Protein AF-A0AAN9F3D4-F1 (afdb_monomer_lite)

Foldseek 3Di:
DPDPPVVVVVVVVVVVVVVVVVVVVVVVVVVVVVVVVVVVVVVVVVVVVDDDPVVVVVVVVCVCVVDDDPPDPPDPDPPDVVVCVVPVPDPPPPPPPDDDD

Structure (mmCIF, N/CA/C/O backbone):
data_AF-A0AAN9F3D4-F1
#
_entry.id   AF-A0AAN9F3D4-F1
#
loop_
_atom_site.group_PDB
_atom_site.id
_atom_site.type_symbol
_atom_site.label_atom_id
_atom_site.label_alt_id
_atom_site.label_comp_id
_atom_site.label_asym_id
_atom_site.label_entity_id
_atom_site.label_seq_id
_atom_site.pdbx_PDB_ins_code
_atom_site.Cartn_x
_atom_site.Cartn_y
_atom_site.Cartn_z
_atom_site.occupancy
_atom_site.B_iso_or_equiv
_atom_site.auth_seq_id
_atom_site.auth_comp_id
_atom_site.auth_asym_id
_atom_site.auth_atom_id
_atom_site.pdbx_PDB_model_num
ATOM 1 N N . MET A 1 1 ? -22.240 17.804 69.471 1.00 41.53 1 MET A N 1
ATOM 2 C CA . MET A 1 1 ? -22.362 16.765 68.418 1.00 41.53 1 MET A CA 1
ATOM 3 C C . MET A 1 1 ? -22.838 17.387 67.098 1.00 41.53 1 MET A C 1
ATOM 5 O O . MET A 1 1 ? -23.985 17.205 66.716 1.00 41.53 1 MET A O 1
ATOM 9 N N . LYS A 1 2 ? -21.995 18.168 66.407 1.00 49.44 2 LYS A N 1
ATOM 10 C CA . LYS A 1 2 ? -22.296 18.737 65.076 1.00 49.44 2 LYS A CA 1
ATOM 11 C C . LYS A 1 2 ? -21.016 18.755 64.229 1.00 49.44 2 LYS A C 1
ATOM 13 O O . LYS A 1 2 ? -20.418 19.802 64.037 1.00 49.44 2 LYS A O 1
ATOM 18 N N . SER A 1 3 ? -20.555 17.589 63.790 1.00 51.78 3 SER A N 1
ATOM 19 C CA . SER A 1 3 ? -19.422 17.482 62.850 1.00 51.78 3 SER A CA 1
ATOM 20 C C . SER A 1 3 ? -19.630 16.445 61.737 1.00 51.78 3 SER A C 1
ATOM 22 O O . SER A 1 3 ? -18.870 16.436 60.784 1.00 51.78 3 SER A O 1
ATOM 24 N N . GLY A 1 4 ? -20.688 15.624 61.769 1.00 52.75 4 GLY A N 1
ATOM 25 C CA . GLY A 1 4 ? -20.825 14.478 60.851 1.00 52.75 4 GLY A CA 1
ATOM 26 C C . GLY A 1 4 ? -21.498 14.723 59.490 1.00 52.75 4 GLY A C 1
ATOM 27 O O . GLY A 1 4 ? -21.582 13.792 58.695 1.00 52.75 4 GLY A O 1
ATOM 28 N N . VAL A 1 5 ? -22.020 15.922 59.198 1.00 56.84 5 VAL A N 1
ATOM 29 C CA . VAL A 1 5 ? -22.844 16.151 57.984 1.00 56.84 5 VAL A CA 1
ATOM 30 C C . VAL A 1 5 ? -22.027 16.685 56.798 1.00 56.84 5 VAL A C 1
ATOM 32 O O . VAL A 1 5 ? -22.333 16.364 55.651 1.00 56.84 5 VAL A O 1
ATOM 35 N N . HIS A 1 6 ? -20.948 17.435 57.048 1.00 51.72 6 HIS A N 1
ATOM 36 C CA . HIS A 1 6 ? -20.132 18.024 55.977 1.00 51.72 6 HIS A CA 1
ATOM 37 C C . HIS A 1 6 ? -19.216 17.013 55.266 1.00 51.72 6 HIS A C 1
ATOM 39 O O . HIS A 1 6 ? -18.993 17.150 54.063 1.00 51.72 6 HIS A O 1
ATOM 45 N N . ASP A 1 7 ? -18.751 15.968 55.956 1.00 52.78 7 ASP A N 1
ATOM 46 C CA . ASP A 1 7 ? -17.874 14.953 55.352 1.00 52.78 7 ASP A CA 1
ATOM 47 C C . ASP A 1 7 ? -18.616 14.012 54.393 1.00 52.78 7 ASP A C 1
ATOM 49 O O . ASP A 1 7 ? -18.082 13.610 53.358 1.00 52.78 7 ASP A O 1
ATOM 53 N N . ARG A 1 8 ? -19.893 13.723 54.666 1.00 54.09 8 ARG A N 1
ATOM 54 C CA . ARG A 1 8 ? -20.709 12.812 53.848 1.00 54.09 8 ARG A CA 1
ATOM 55 C C . ARG A 1 8 ? -21.100 13.413 52.494 1.00 54.09 8 ARG A C 1
ATOM 57 O O . ARG A 1 8 ? -21.113 12.705 51.493 1.00 54.09 8 ARG A O 1
ATOM 64 N N . ALA A 1 9 ? -21.366 14.719 52.434 1.00 56.31 9 ALA A N 1
ATOM 65 C CA . ALA A 1 9 ? -21.654 15.405 51.171 1.00 56.31 9 ALA A CA 1
ATOM 66 C C . ALA A 1 9 ? -20.412 15.501 50.261 1.00 56.31 9 ALA A C 1
ATOM 68 O O . ALA A 1 9 ? -20.529 15.391 49.041 1.00 56.31 9 ALA A O 1
ATOM 69 N N . LYS A 1 10 ? -19.216 15.642 50.851 1.00 57.06 10 LYS A N 1
ATOM 70 C CA . LYS A 1 10 ? -17.935 15.644 50.125 1.00 57.06 10 LYS A CA 1
ATOM 71 C C . LYS A 1 10 ? -17.558 14.269 49.568 1.00 57.06 10 LYS A C 1
ATOM 73 O O . LYS A 1 10 ? -16.984 14.207 48.485 1.00 57.06 10 LYS A O 1
ATOM 78 N N . SER A 1 11 ? -17.881 13.176 50.267 1.00 57.44 11 SER A N 1
ATOM 79 C CA . SER A 1 11 ? -17.577 11.821 49.778 1.00 57.44 11 SER A CA 1
ATOM 80 C C . SER A 1 11 ? -18.506 11.371 48.641 1.00 57.44 11 SER A C 1
ATOM 82 O O . SER A 1 11 ? -18.092 10.620 47.762 1.00 57.44 11 SER A O 1
ATOM 84 N N . LEU A 1 12 ? -19.759 11.838 48.630 1.00 60.38 12 LEU A N 1
ATOM 85 C CA . LEU A 1 12 ? -20.726 11.536 47.568 1.00 60.38 12 LEU A CA 1
ATOM 86 C C . LEU A 1 12 ? -20.389 12.261 46.255 1.00 60.38 12 LEU A C 1
ATOM 88 O O . LEU A 1 12 ? -20.485 11.662 45.185 1.00 60.38 12 LEU A O 1
ATOM 92 N N . SER A 1 13 ? -19.949 13.524 46.320 1.00 60.38 13 SER A N 1
ATOM 93 C CA . SER A 1 13 ? -19.578 14.284 45.117 1.00 60.38 13 SER A CA 1
ATOM 94 C C . SER A 1 13 ? -18.269 13.799 44.487 1.00 60.38 13 SER A C 1
ATOM 96 O O . SER A 1 13 ? -18.165 13.746 43.261 1.00 60.38 13 SER A O 1
ATOM 98 N N . SER A 1 14 ? -17.288 13.383 45.296 1.00 59.97 14 SER A N 1
ATOM 99 C CA . SER A 1 14 ? -16.034 12.808 44.798 1.00 59.97 14 SER A CA 1
ATOM 100 C C . SER A 1 14 ? -16.236 11.423 44.177 1.00 59.97 14 SER A C 1
ATOM 102 O O . SER A 1 14 ? -15.634 11.128 43.145 1.00 59.97 14 SER A O 1
ATOM 104 N N . SER A 1 15 ? -17.127 10.603 44.743 1.00 60.75 15 SER A N 1
ATOM 105 C CA . SER A 1 15 ? -17.494 9.299 44.182 1.00 60.75 15 SER A CA 1
ATOM 106 C C . SER A 1 15 ? -18.232 9.434 42.844 1.00 60.75 15 SER A C 1
ATOM 108 O O . SER A 1 15 ? -17.863 8.755 41.890 1.00 60.75 15 SER A O 1
ATOM 110 N N . ALA A 1 16 ? -19.182 10.368 42.717 1.00 61.66 16 ALA A N 1
ATOM 111 C CA . ALA A 1 16 ? -19.863 10.643 41.446 1.00 61.66 16 ALA A CA 1
ATOM 112 C C . ALA A 1 16 ? -18.917 11.226 40.371 1.00 61.66 16 ALA A C 1
ATOM 114 O O . ALA A 1 16 ? -18.998 10.879 39.190 1.00 61.66 16 ALA A O 1
ATOM 115 N N . ALA A 1 17 ? -17.970 12.086 40.761 1.00 60.81 17 ALA A N 1
ATOM 116 C CA . ALA A 1 17 ? -16.945 12.604 39.853 1.00 60.81 17 ALA A CA 1
ATOM 117 C C . ALA A 1 17 ? -15.959 11.510 39.388 1.00 60.81 17 ALA A C 1
ATOM 119 O O . ALA A 1 17 ? -15.551 11.487 38.225 1.00 60.81 17 ALA A O 1
ATOM 120 N N . ALA A 1 18 ? -15.596 10.571 40.268 1.00 61.53 18 ALA A N 1
ATOM 121 C CA . ALA A 1 18 ? -14.774 9.415 39.909 1.00 61.53 18 ALA A CA 1
ATOM 122 C C . ALA A 1 18 ? -15.509 8.457 38.952 1.00 61.53 18 ALA A C 1
ATOM 124 O O . ALA A 1 18 ? -14.908 7.981 37.985 1.00 61.53 18 ALA A O 1
ATOM 125 N N . ASP A 1 19 ? -16.808 8.242 39.173 1.00 64.81 19 ASP A N 1
ATOM 126 C CA . ASP A 1 19 ? -17.663 7.372 38.358 1.00 64.81 19 ASP A CA 1
ATOM 127 C C . ASP A 1 19 ? -17.867 7.930 36.937 1.00 64.81 19 ASP A C 1
ATOM 129 O O . ASP A 1 19 ? -17.687 7.238 35.930 1.00 64.81 19 ASP A O 1
ATOM 133 N N . THR A 1 20 ? -18.096 9.243 36.820 1.00 69.31 20 THR A N 1
ATOM 134 C CA . THR A 1 20 ? -18.171 9.909 35.510 1.00 69.31 20 THR A CA 1
ATOM 135 C C . THR A 1 20 ? -16.835 9.871 34.769 1.00 69.31 20 THR A C 1
ATOM 137 O O . THR A 1 20 ? -16.822 9.560 33.579 1.00 69.31 20 THR A O 1
ATOM 140 N N . ARG A 1 21 ? -15.692 10.115 35.426 1.00 73.12 21 ARG A N 1
ATOM 141 C CA . ARG A 1 21 ? -14.368 10.051 34.773 1.00 73.12 21 ARG A CA 1
ATOM 142 C C . ARG A 1 21 ? -14.029 8.644 34.269 1.00 73.12 21 ARG A C 1
ATOM 144 O O . ARG A 1 21 ? -13.472 8.509 33.179 1.00 73.12 21 ARG A O 1
ATOM 151 N N . GLY A 1 22 ? -14.372 7.606 35.035 1.00 84.19 22 GLY A N 1
ATOM 152 C CA . GLY A 1 22 ? -14.229 6.209 34.615 1.00 84.19 22 GLY A CA 1
ATOM 153 C C . GLY A 1 22 ? -15.075 5.896 33.382 1.00 84.19 22 GLY A C 1
ATOM 154 O O . GLY A 1 22 ? -14.558 5.384 32.389 1.00 84.19 22 GLY A O 1
ATOM 155 N N . LYS A 1 23 ? -16.344 6.317 33.394 1.00 88.75 23 LYS A N 1
ATOM 156 C CA . LYS A 1 23 ? -17.264 6.162 32.260 1.00 88.75 23 LYS A CA 1
ATOM 157 C C . LYS A 1 23 ? -16.775 6.859 30.987 1.00 88.75 23 LYS A C 1
ATOM 159 O O . LYS A 1 23 ? -16.862 6.275 29.911 1.00 88.75 23 LYS A O 1
ATOM 164 N N . HIS A 1 24 ? -16.227 8.072 31.089 1.00 91.88 24 HIS A N 1
ATOM 165 C CA . HIS A 1 24 ? -15.664 8.771 29.927 1.00 91.88 24 HIS A CA 1
ATOM 166 C C . HIS A 1 24 ? -14.448 8.040 29.348 1.00 91.88 24 HIS A C 1
ATOM 168 O O . HIS A 1 24 ? -14.346 7.930 28.130 1.00 91.88 24 HIS A O 1
ATOM 174 N N . ARG A 1 25 ? -13.562 7.499 30.199 1.00 92.38 25 ARG A N 1
ATOM 175 C CA . ARG A 1 25 ? -12.415 6.693 29.746 1.00 92.38 25 ARG A CA 1
ATOM 176 C C . ARG A 1 25 ? -12.863 5.444 28.994 1.00 92.38 25 ARG A C 1
ATOM 178 O O . ARG A 1 25 ? -12.375 5.202 27.899 1.00 92.38 25 ARG A O 1
ATOM 185 N N . LEU A 1 26 ? -13.813 4.692 29.551 1.00 94.38 26 LEU A N 1
ATOM 186 C CA . LEU A 1 26 ? -14.344 3.492 28.898 1.00 94.38 26 LEU A CA 1
ATOM 187 C C . LEU A 1 26 ? -15.016 3.823 27.561 1.00 94.38 26 LEU A C 1
ATOM 189 O O . LEU A 1 26 ? -14.799 3.124 26.581 1.00 94.38 26 LEU A O 1
ATOM 193 N N . ASN A 1 27 ? -15.783 4.913 27.497 1.00 94.88 27 ASN A N 1
ATOM 194 C CA . ASN A 1 27 ? -16.432 5.339 26.258 1.00 94.88 27 ASN A CA 1
ATOM 195 C C . ASN A 1 27 ? -15.416 5.813 25.200 1.00 94.88 27 ASN A C 1
ATOM 197 O O . ASN A 1 27 ? -15.602 5.568 24.014 1.00 94.88 27 ASN A O 1
ATOM 201 N N . ALA A 1 28 ? -14.328 6.472 25.607 1.00 96.12 28 ALA A N 1
ATOM 202 C CA . ALA A 1 28 ? -13.262 6.864 24.686 1.00 96.12 28 ALA A CA 1
ATOM 203 C C . ALA A 1 28 ? -12.554 5.642 24.080 1.00 96.12 28 ALA A C 1
ATOM 205 O O . ALA A 1 2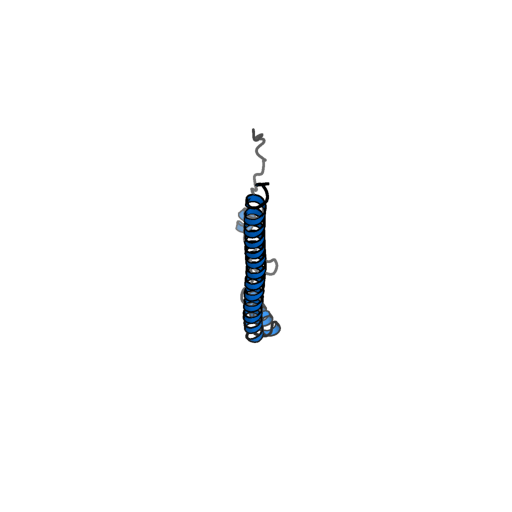8 ? -12.354 5.602 22.869 1.00 96.12 28 ALA A O 1
ATOM 206 N N . GLU A 1 29 ? -12.238 4.633 24.897 1.00 97.00 29 GLU A N 1
ATOM 207 C CA . GLU A 1 29 ? -11.665 3.374 24.405 1.00 97.00 29 GLU A CA 1
ATOM 208 C C . GLU A 1 29 ? -12.638 2.621 23.498 1.00 97.00 29 GLU A C 1
ATOM 210 O O . GLU A 1 29 ? -12.241 2.151 22.436 1.00 97.00 29 GLU A O 1
ATOM 215 N N . LEU A 1 30 ? -13.923 2.564 23.864 1.00 97.75 30 LEU A N 1
ATOM 216 C CA . LEU A 1 30 ? -14.949 1.942 23.030 1.00 97.75 30 LEU A CA 1
ATOM 217 C C . LEU A 1 30 ? -15.029 2.618 21.658 1.00 97.75 30 LEU A C 1
ATOM 219 O O . LEU A 1 30 ? -14.932 1.942 20.643 1.00 97.75 30 LEU A O 1
ATOM 223 N N . LYS A 1 31 ? -15.113 3.952 21.616 1.00 98.12 31 LYS A N 1
ATOM 224 C CA . LYS A 1 31 ? -15.139 4.710 20.356 1.00 98.12 31 LYS A CA 1
ATOM 225 C C . LYS A 1 31 ? -13.882 4.509 19.517 1.00 98.12 31 LYS A C 1
ATOM 227 O O . LYS A 1 31 ? -13.972 4.482 18.293 1.00 98.12 31 LYS A O 1
ATOM 232 N N . ARG A 1 32 ? -12.715 4.390 20.160 1.00 98.38 32 ARG A N 1
ATOM 233 C CA . ARG A 1 32 ? -11.451 4.093 19.477 1.00 98.38 32 ARG A CA 1
ATOM 234 C C . ARG A 1 32 ? -11.520 2.724 18.802 1.00 98.38 32 ARG A C 1
ATOM 236 O O . ARG A 1 32 ? -11.223 2.636 17.618 1.00 98.38 32 ARG A O 1
ATOM 243 N N . LEU A 1 33 ? -11.955 1.698 19.534 1.00 98.69 33 LEU A N 1
ATOM 244 C CA . LEU A 1 33 ? -12.100 0.337 19.013 1.00 98.69 33 LEU A CA 1
ATOM 245 C C . LEU A 1 33 ? -13.170 0.245 17.921 1.00 98.69 33 LEU A C 1
ATOM 247 O O . LEU A 1 33 ? -12.943 -0.401 16.909 1.00 98.69 33 LEU A O 1
ATOM 251 N N . GLU A 1 34 ? -14.306 0.922 18.082 1.00 98.62 34 GLU A N 1
ATOM 252 C CA . GLU A 1 34 ? -15.344 1.002 17.048 1.00 98.62 34 GLU A CA 1
ATOM 253 C C . GLU A 1 34 ? -14.819 1.655 15.765 1.00 98.62 34 GLU A C 1
ATOM 255 O O . GLU A 1 34 ? -15.175 1.236 14.668 1.00 98.62 34 GLU A O 1
ATOM 260 N N . GLN A 1 35 ? -13.979 2.685 15.884 1.00 98.75 35 GLN A N 1
ATOM 261 C CA . GLN A 1 35 ? -13.369 3.323 14.722 1.00 98.75 35 GLN A CA 1
ATOM 262 C C . GLN A 1 35 ? -12.335 2.415 14.047 1.00 98.75 35 GLN A C 1
ATOM 264 O O . GLN A 1 35 ? -12.301 2.347 12.824 1.00 98.75 35 GLN A O 1
ATOM 269 N N . GLU A 1 36 ? -11.514 1.721 14.834 1.00 98.69 36 GLU A N 1
ATOM 270 C CA . GLU A 1 36 ? -10.535 0.751 14.339 1.00 98.69 36 GLU A CA 1
ATOM 271 C C . GLU A 1 36 ? -11.230 -0.414 13.618 1.00 98.69 36 GLU A C 1
ATOM 273 O O . GLU A 1 36 ? -10.835 -0.769 12.513 1.00 98.69 36 GLU A O 1
ATOM 278 N N . ALA A 1 37 ? -12.331 -0.929 14.176 1.00 98.69 37 ALA A N 1
ATOM 279 C CA . ALA A 1 37 ? -13.150 -1.957 13.540 1.00 98.69 37 ALA A CA 1
ATOM 280 C C . ALA A 1 37 ? -13.725 -1.486 12.196 1.00 98.69 37 ALA A C 1
ATOM 282 O O . ALA A 1 37 ? -13.595 -2.198 11.206 1.00 98.69 37 ALA A O 1
ATOM 283 N N . ARG A 1 38 ? -14.280 -0.265 12.138 1.00 98.69 38 ARG A N 1
ATOM 284 C CA . ARG A 1 38 ? -14.779 0.315 10.879 1.00 98.69 38 ARG A CA 1
ATOM 285 C C . ARG A 1 38 ? -13.689 0.419 9.813 1.00 98.69 38 ARG A C 1
ATOM 287 O O . ARG A 1 38 ? -13.928 0.050 8.672 1.00 98.69 38 ARG A O 1
ATOM 294 N N . PHE A 1 39 ? -12.495 0.887 10.178 1.00 98.69 39 PHE A N 1
ATOM 295 C CA . PHE A 1 39 ? -11.388 0.976 9.222 1.00 98.69 39 PHE A CA 1
ATOM 296 C C . PHE A 1 39 ? -10.966 -0.397 8.699 1.00 98.69 39 PHE A C 1
ATOM 298 O O . PHE A 1 39 ? -10.779 -0.550 7.498 1.00 98.69 39 PHE A O 1
ATOM 305 N N . LEU A 1 40 ? -10.880 -1.404 9.569 1.00 98.69 40 LEU A N 1
ATOM 306 C CA . LEU A 1 40 ? -10.538 -2.764 9.150 1.00 98.69 40 LEU A CA 1
ATOM 307 C C . LEU A 1 40 ? -11.600 -3.372 8.223 1.00 98.69 40 LEU A C 1
ATOM 309 O O . LEU A 1 40 ? -11.251 -4.064 7.269 1.00 98.69 40 LEU A O 1
ATOM 313 N N . GLU A 1 41 ? -12.885 -3.114 8.478 1.00 98.56 41 GLU A N 1
ATOM 314 C CA . GLU A 1 41 ? -13.979 -3.537 7.596 1.00 98.56 41 GLU A CA 1
ATOM 315 C C . GLU A 1 41 ? -13.865 -2.883 6.208 1.00 98.56 41 GLU A C 1
ATOM 317 O O . GLU A 1 41 ? -13.970 -3.574 5.195 1.00 98.56 41 GLU A O 1
ATOM 322 N N . GLU A 1 42 ? -13.582 -1.578 6.152 1.00 98.44 42 GLU A N 1
ATOM 323 C CA . GLU A 1 42 ? -13.361 -0.841 4.900 1.00 98.44 42 GLU A CA 1
ATOM 324 C C . GLU A 1 42 ? -12.123 -1.346 4.134 1.00 98.44 42 GLU A C 1
ATOM 326 O O . GLU A 1 42 ? -12.176 -1.524 2.915 1.00 98.44 42 GLU A O 1
ATOM 331 N N . GLU A 1 43 ? -11.005 -1.597 4.822 1.00 98.00 43 GLU A N 1
ATOM 332 C CA . GLU A 1 43 ? -9.780 -2.138 4.217 1.00 98.00 43 GLU A CA 1
ATOM 333 C C . GLU A 1 43 ? -9.996 -3.550 3.666 1.00 98.00 43 GLU A C 1
ATOM 335 O O . GLU A 1 43 ? -9.533 -3.869 2.568 1.00 98.00 43 GLU A O 1
ATOM 340 N N . LEU A 1 44 ? -10.739 -4.392 4.387 1.00 98.25 44 LEU A N 1
ATOM 341 C CA . LEU A 1 44 ? -11.074 -5.735 3.926 1.00 98.25 44 LEU A CA 1
ATOM 342 C C . LEU A 1 44 ? -11.915 -5.683 2.645 1.00 98.25 44 LEU A C 1
ATOM 344 O O . LEU A 1 44 ? -11.612 -6.383 1.678 1.00 98.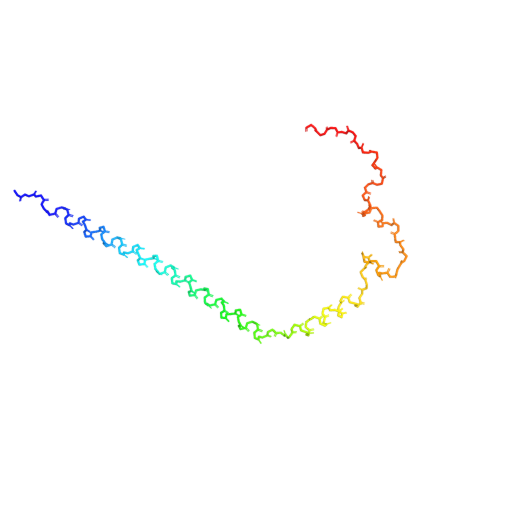25 44 LEU A O 1
ATOM 348 N N . GLU A 1 45 ? -12.912 -4.799 2.603 1.00 97.94 45 GLU A N 1
ATOM 349 C CA . GLU A 1 45 ? -13.755 -4.582 1.426 1.00 97.94 45 GLU A CA 1
ATOM 350 C C . GLU A 1 45 ? -12.939 -4.100 0.208 1.00 97.94 45 GLU A C 1
ATOM 352 O O . GLU A 1 45 ? -13.226 -4.461 -0.937 1.00 97.94 45 GLU A O 1
ATOM 357 N N . GLN A 1 46 ? -11.893 -3.297 0.431 1.00 97.44 46 GLN A N 1
ATOM 358 C CA . GLN A 1 46 ? -10.960 -2.886 -0.623 1.00 97.44 46 GLN A CA 1
ATOM 359 C C . GLN A 1 46 ? -10.104 -4.057 -1.114 1.00 97.44 46 GLN A C 1
ATOM 361 O O . GLN A 1 46 ? -9.945 -4.226 -2.326 1.00 97.44 46 GLN A O 1
ATOM 366 N N . ILE A 1 47 ? -9.581 -4.887 -0.207 1.00 96.50 47 ILE A N 1
ATOM 367 C CA . ILE A 1 47 ? -8.777 -6.067 -0.559 1.00 96.50 47 ILE A CA 1
ATOM 368 C C . ILE A 1 47 ? -9.601 -7.047 -1.400 1.00 96.50 47 ILE A C 1
ATOM 370 O O . ILE A 1 47 ? -9.101 -7.546 -2.406 1.00 96.50 47 ILE A O 1
ATOM 374 N N . GLU A 1 48 ? -10.868 -7.278 -1.050 1.00 95.94 48 GLU A N 1
ATOM 375 C CA . GLU A 1 48 ? -11.767 -8.157 -1.811 1.00 95.94 48 GLU A CA 1
ATOM 376 C C . GLU A 1 48 ? -12.032 -7.661 -3.239 1.00 95.94 48 GLU A C 1
ATOM 378 O O . GLU A 1 48 ? -12.215 -8.463 -4.157 1.00 95.94 48 GLU A O 1
ATOM 383 N N . ARG A 1 49 ? -12.033 -6.339 -3.442 1.00 95.06 49 ARG A N 1
ATOM 384 C CA . ARG A 1 49 ? -12.192 -5.711 -4.763 1.00 95.06 49 ARG A CA 1
ATOM 385 C C . ARG A 1 49 ? -10.891 -5.583 -5.543 1.00 95.06 49 ARG A C 1
ATOM 387 O O . ARG A 1 49 ? -10.936 -5.308 -6.741 1.00 95.06 49 ARG A O 1
ATOM 394 N N . THR A 1 50 ? -9.748 -5.732 -4.882 1.00 94.81 50 THR A N 1
ATOM 395 C CA . THR A 1 50 ? -8.443 -5.555 -5.514 1.00 94.81 50 THR A CA 1
ATOM 396 C C . THR A 1 50 ? -8.140 -6.732 -6.437 1.00 94.81 50 THR A C 1
ATOM 398 O O . THR A 1 50 ? -8.465 -7.888 -6.159 1.00 94.81 50 THR A O 1
ATOM 401 N N . GLU A 1 51 ? -7.506 -6.445 -7.571 1.00 93.25 51 GLU A N 1
ATOM 402 C CA . GLU A 1 51 ? -7.106 -7.482 -8.514 1.00 93.25 51 GLU A CA 1
ATOM 403 C C . GLU A 1 51 ? -6.014 -8.398 -7.944 1.00 93.25 51 GLU A C 1
ATOM 405 O O . GLU A 1 51 ? -5.300 -8.083 -6.990 1.00 93.25 51 GLU A O 1
ATOM 410 N N . LYS A 1 52 ? -5.847 -9.569 -8.564 1.00 95.12 52 LYS A N 1
ATOM 411 C CA . LYS A 1 52 ? -4.775 -10.493 -8.185 1.00 95.12 52 LYS A CA 1
ATOM 412 C C . LYS A 1 52 ? -3.422 -9.806 -8.344 1.00 95.12 52 LYS A C 1
ATOM 414 O O . LYS A 1 52 ? -3.108 -9.308 -9.421 1.00 95.12 52 LYS A O 1
ATOM 419 N N . VAL A 1 53 ? -2.560 -9.952 -7.340 1.00 96.00 53 VAL A N 1
ATOM 420 C CA . VAL A 1 53 ? -1.169 -9.461 -7.376 1.00 96.00 53 VAL A CA 1
ATOM 421 C C . VAL A 1 53 ? -0.435 -9.925 -8.639 1.00 96.00 53 VAL A C 1
ATOM 423 O O . VAL A 1 53 ? 0.316 -9.169 -9.243 1.00 96.00 53 VAL A O 1
ATOM 426 N N . SER A 1 54 ? -0.695 -11.150 -9.106 1.00 96.25 54 SER A N 1
ATOM 427 C CA . SER A 1 54 ? -0.090 -11.674 -10.334 1.00 96.25 54 SER A CA 1
ATOM 428 C C . SER A 1 54 ? -0.497 -10.924 -11.607 1.00 96.25 54 SER A C 1
ATOM 430 O O . SER A 1 54 ? 0.290 -10.904 -12.552 1.00 96.25 54 SER A O 1
ATOM 432 N N . ALA A 1 55 ? -1.688 -10.322 -11.657 1.00 95.56 55 ALA A N 1
ATOM 433 C CA . ALA A 1 55 ? -2.119 -9.474 -12.765 1.00 95.56 55 ALA A CA 1
ATOM 434 C C . ALA A 1 55 ? -1.413 -8.113 -12.698 1.00 95.56 55 ALA A C 1
ATOM 436 O O . ALA A 1 55 ? -0.718 -7.749 -13.647 1.00 95.56 55 ALA A O 1
ATOM 437 N N . SER A 1 56 ? -1.465 -7.440 -11.543 1.00 95.00 56 SER A N 1
ATOM 438 C CA . SER A 1 56 ? -0.811 -6.141 -11.339 1.00 95.00 56 SER A CA 1
ATOM 439 C C . SER A 1 56 ? 0.707 -6.208 -11.543 1.00 95.00 56 SER A C 1
ATOM 441 O O . SER A 1 56 ? 1.289 -5.336 -12.183 1.00 95.00 56 SER A O 1
ATOM 443 N N . CYS A 1 57 ? 1.377 -7.271 -11.080 1.00 96.69 57 CYS A N 1
ATOM 444 C CA . CYS A 1 57 ? 2.812 -7.450 -11.312 1.00 96.69 57 CYS A CA 1
ATOM 445 C C . CYS A 1 57 ? 3.149 -7.646 -12.796 1.00 96.69 57 CYS A C 1
ATOM 447 O O . CYS A 1 57 ? 4.161 -7.122 -13.254 1.00 96.69 57 CYS A O 1
ATOM 449 N N . LYS A 1 58 ? 2.324 -8.377 -13.560 1.00 96.56 58 LYS A N 1
ATOM 4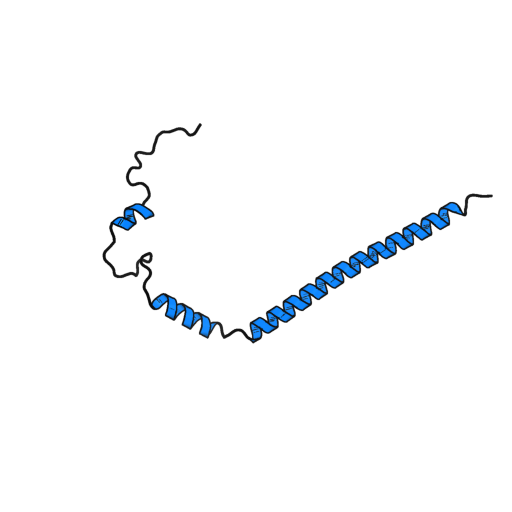50 C CA . LYS A 1 58 ? 2.534 -8.547 -15.009 1.00 96.56 58 LYS A CA 1
ATOM 451 C C . LYS A 1 58 ? 2.360 -7.232 -15.758 1.00 96.56 58 LYS A C 1
ATOM 453 O O . LYS A 1 58 ? 3.162 -6.927 -16.635 1.00 96.56 58 LYS A O 1
ATOM 458 N N . GLU A 1 59 ? 1.340 -6.458 -15.403 1.00 96.31 59 GLU A N 1
ATOM 459 C CA . GLU A 1 59 ? 1.123 -5.129 -15.973 1.00 96.31 59 GLU A CA 1
ATOM 460 C C . GLU A 1 59 ? 2.299 -4.196 -15.659 1.00 96.31 59 GLU A C 1
ATOM 462 O O . GLU A 1 59 ? 2.824 -3.526 -16.550 1.00 96.31 59 GLU A O 1
ATOM 467 N N . MET A 1 60 ? 2.757 -4.183 -14.407 1.00 95.31 60 MET A N 1
ATOM 468 C CA . MET A 1 60 ? 3.906 -3.386 -13.990 1.00 95.31 60 MET A CA 1
ATOM 469 C C . MET A 1 60 ? 5.172 -3.774 -14.762 1.00 95.31 60 MET A C 1
ATOM 471 O O . MET A 1 60 ? 5.835 -2.895 -15.308 1.00 95.31 60 MET A O 1
ATOM 475 N N . LEU A 1 61 ? 5.479 -5.072 -14.866 1.00 94.94 61 LEU A N 1
ATOM 476 C CA . LEU A 1 61 ? 6.615 -5.565 -15.653 1.00 94.94 61 LEU A CA 1
ATOM 477 C C . LEU A 1 61 ? 6.512 -5.130 -17.116 1.00 94.94 61 LEU A C 1
ATOM 479 O O . LEU A 1 61 ? 7.455 -4.550 -17.644 1.00 94.94 61 LEU A O 1
ATOM 483 N N . SER A 1 62 ? 5.343 -5.306 -17.737 1.00 95.00 62 SER A N 1
ATOM 484 C CA . SER A 1 62 ? 5.120 -4.878 -19.120 1.00 95.00 62 SER A CA 1
ATOM 485 C C . SER A 1 62 ? 5.351 -3.375 -19.313 1.00 95.00 62 SER A C 1
ATOM 487 O O . SER A 1 62 ? 5.912 -2.967 -20.330 1.00 95.00 62 SER A O 1
ATOM 489 N N . ASN A 1 63 ? 4.958 -2.541 -18.347 1.00 92.88 63 ASN A N 1
ATOM 490 C CA . ASN A 1 63 ? 5.200 -1.100 -18.402 1.00 92.88 63 ASN A CA 1
ATOM 491 C C . ASN A 1 63 ? 6.684 -0.743 -18.252 1.00 92.88 63 ASN A C 1
ATOM 493 O O . ASN A 1 63 ? 7.164 0.123 -18.986 1.00 92.88 63 ASN A O 1
ATOM 497 N N . VAL A 1 64 ? 7.395 -1.401 -17.331 1.00 91.69 64 VAL A N 1
ATOM 498 C CA . VAL A 1 64 ? 8.836 -1.200 -17.101 1.00 91.69 64 VAL A CA 1
ATOM 499 C C . VAL A 1 64 ? 9.651 -1.637 -18.320 1.00 91.69 64 VAL A C 1
ATOM 501 O O . VAL A 1 64 ? 10.571 -0.938 -18.731 1.00 91.69 64 VAL A O 1
ATOM 504 N N . GLU A 1 65 ? 9.288 -2.751 -18.951 1.00 89.56 65 GLU A N 1
ATOM 505 C CA . GLU A 1 65 ? 9.997 -3.289 -20.117 1.00 89.56 65 GLU A CA 1
ATOM 506 C C . GLU A 1 65 ? 9.725 -2.503 -21.409 1.00 89.56 65 GLU A C 1
ATOM 508 O O . GLU A 1 65 ? 10.543 -2.519 -22.329 1.00 89.56 65 GLU A O 1
ATOM 513 N N . ARG A 1 66 ? 8.598 -1.782 -21.499 1.00 89.19 66 ARG A N 1
ATOM 514 C CA . A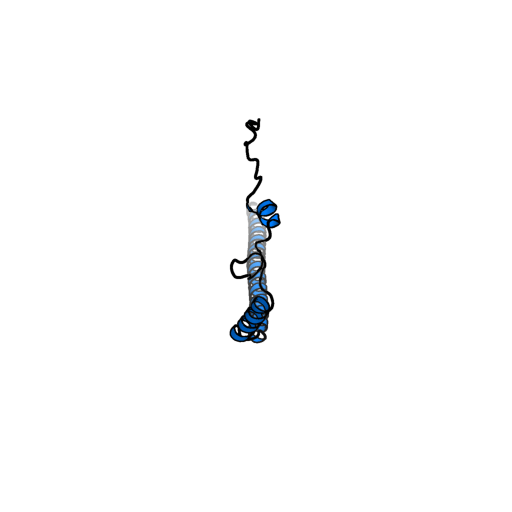RG A 1 66 ? 8.181 -1.074 -22.723 1.00 89.19 66 ARG A CA 1
ATOM 515 C C . ARG A 1 66 ? 9.182 -0.015 -23.186 1.00 89.19 66 ARG A C 1
ATOM 517 O O . ARG A 1 66 ? 9.275 0.251 -24.385 1.00 89.19 66 ARG A O 1
ATOM 524 N N . ARG A 1 67 ? 9.884 0.641 -22.260 1.00 83.56 67 ARG A N 1
ATOM 525 C CA . ARG A 1 67 ? 10.881 1.666 -22.586 1.00 83.56 67 ARG A CA 1
ATOM 526 C C . ARG A 1 67 ? 12.081 1.528 -21.653 1.00 83.56 67 ARG A C 1
ATOM 528 O O . ARG A 1 67 ? 11.901 1.649 -20.446 1.00 83.56 67 ARG A O 1
ATOM 535 N N . PRO A 1 68 ? 13.293 1.344 -22.195 1.00 81.62 68 PRO A N 1
ATOM 536 C CA . PRO A 1 68 ? 14.462 1.119 -21.368 1.00 81.62 68 PRO A CA 1
ATOM 537 C C . PRO A 1 68 ? 14.879 2.423 -20.665 1.00 81.62 68 PRO A C 1
ATOM 539 O O . PRO A 1 68 ? 14.791 3.514 -21.239 1.00 81.62 68 PRO A O 1
ATOM 542 N N . ASP A 1 69 ? 15.290 2.303 -19.404 1.00 80.50 69 ASP A N 1
ATOM 543 C CA . ASP A 1 69 ? 15.690 3.425 -18.554 1.00 80.50 69 ASP A CA 1
ATOM 544 C C . ASP A 1 69 ? 17.142 3.852 -18.854 1.00 80.50 69 ASP A C 1
ATOM 546 O O . ASP A 1 69 ? 18.048 3.039 -18.652 1.00 80.50 69 ASP A O 1
ATOM 550 N N . PRO A 1 70 ? 17.392 5.105 -19.294 1.00 76.44 70 PRO A N 1
ATOM 551 C CA . PRO A 1 70 ? 18.735 5.628 -19.580 1.00 76.44 70 PRO A CA 1
ATOM 552 C C . PRO A 1 70 ? 19.728 5.558 -18.417 1.00 76.44 70 PRO A C 1
ATOM 554 O O . PRO A 1 70 ? 20.927 5.692 -18.641 1.00 76.44 70 PRO A O 1
ATOM 557 N N . LEU A 1 71 ? 19.239 5.391 -17.187 1.00 76.94 71 LEU A N 1
ATOM 558 C CA . LEU A 1 71 ? 20.057 5.260 -15.984 1.00 76.94 71 LEU A CA 1
ATOM 559 C C . LEU A 1 71 ? 20.508 3.829 -15.701 1.00 76.94 71 LEU A C 1
ATOM 561 O O . LEU A 1 71 ? 21.349 3.617 -14.826 1.00 76.94 71 LEU A O 1
ATOM 565 N N . LEU A 1 72 ? 19.938 2.838 -16.390 1.00 77.12 72 LEU A N 1
ATOM 566 C CA . LEU A 1 72 ? 20.226 1.436 -16.127 1.00 77.12 72 LEU A CA 1
ATOM 567 C C . LEU A 1 72 ? 21.249 0.880 -17.127 1.00 77.12 72 LEU A C 1
ATOM 569 O O . LEU A 1 72 ? 21.118 1.133 -18.326 1.00 77.12 72 LEU A O 1
ATOM 573 N N . PRO A 1 73 ? 22.211 0.044 -16.679 1.00 66.94 73 PRO A N 1
ATOM 574 C CA . PRO A 1 73 ? 23.273 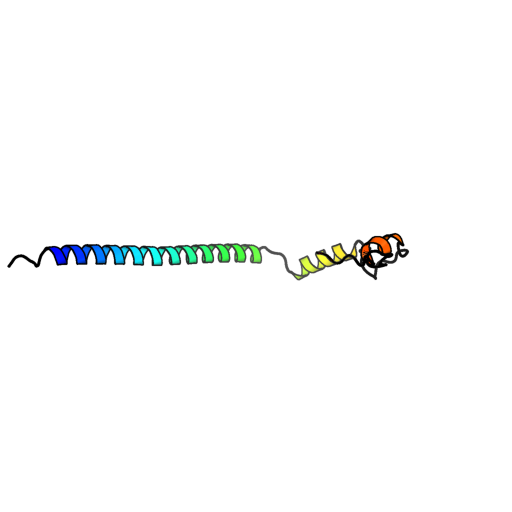-0.519 -17.527 1.00 66.94 73 PRO A CA 1
ATOM 575 C C . PRO A 1 73 ? 22.784 -1.303 -18.754 1.00 66.94 73 PRO A C 1
ATOM 577 O O . PRO A 1 73 ? 23.544 -1.537 -19.688 1.00 66.94 73 PRO A O 1
ATOM 580 N N . SER A 1 74 ? 21.527 -1.747 -18.741 1.00 64.94 74 SER A N 1
ATOM 581 C CA . SER A 1 74 ? 20.882 -2.497 -19.819 1.00 64.94 74 SER A CA 1
ATOM 582 C C . SER A 1 74 ? 20.376 -1.622 -20.973 1.00 64.94 74 SER A C 1
ATOM 584 O O . SER A 1 74 ? 19.914 -2.170 -21.977 1.00 64.94 74 SER A O 1
ATOM 586 N N . THR A 1 75 ? 20.460 -0.287 -20.884 1.00 63.72 75 THR A N 1
ATOM 587 C CA . THR A 1 75 ? 20.162 0.573 -22.036 1.00 63.72 75 THR A CA 1
ATOM 588 C C . THR A 1 75 ? 21.246 0.460 -23.098 1.00 63.72 75 THR A C 1
ATOM 590 O O . THR A 1 75 ? 22.363 0.945 -22.948 1.00 63.72 75 THR A O 1
ATOM 593 N N . ILE A 1 76 ? 20.896 -0.154 -24.229 1.00 59.34 76 ILE A N 1
ATOM 594 C CA . ILE A 1 76 ? 21.724 -0.114 -25.434 1.00 59.34 76 ILE A CA 1
ATOM 595 C C . ILE A 1 76 ? 21.593 1.290 -26.032 1.00 59.34 76 ILE A C 1
ATOM 597 O O . ILE A 1 76 ? 20.623 1.607 -26.720 1.00 59.34 76 ILE A O 1
ATOM 601 N N . GLY A 1 77 ? 22.570 2.141 -25.744 1.00 62.81 77 GLY A N 1
ATOM 602 C CA . GLY A 1 77 ? 22.696 3.482 -26.299 1.00 62.81 77 GLY A CA 1
ATOM 603 C C . GLY A 1 77 ? 24.146 3.958 -26.216 1.00 62.81 77 GLY A C 1
ATOM 604 O O . GLY A 1 77 ? 24.920 3.420 -25.423 1.00 62.81 77 GLY A O 1
ATOM 605 N N . PRO A 1 78 ? 24.559 4.931 -27.046 1.00 61.53 78 PRO A N 1
ATOM 606 C CA . PRO A 1 78 ? 25.881 5.523 -26.906 1.00 61.53 78 PRO A CA 1
ATOM 607 C C . PRO A 1 78 ? 26.004 6.128 -25.505 1.00 61.53 78 PRO A C 1
ATOM 609 O O . PRO A 1 78 ? 25.112 6.865 -25.077 1.00 61.53 78 PRO A O 1
ATOM 612 N N . LEU A 1 79 ? 27.101 5.812 -24.809 1.00 65.94 79 LEU A N 1
ATOM 613 C CA . LEU A 1 79 ? 27.446 6.423 -23.527 1.00 65.94 79 LEU A CA 1
ATOM 614 C C . LEU A 1 79 ? 27.386 7.941 -23.719 1.00 65.94 79 LEU A C 1
ATOM 616 O O . LEU A 1 79 ? 28.147 8.491 -24.515 1.00 65.94 79 LEU A O 1
ATOM 620 N N . ASN A 1 80 ? 26.418 8.605 -23.092 1.00 67.00 80 ASN A N 1
ATOM 621 C CA . ASN A 1 80 ? 26.251 10.034 -23.285 1.00 67.00 80 ASN A CA 1
ATOM 622 C C . ASN A 1 80 ? 27.275 10.753 -22.378 1.00 67.00 80 ASN A C 1
ATOM 624 O O . ASN A 1 80 ? 27.139 10.699 -21.156 1.00 67.00 80 ASN A O 1
ATOM 628 N N . PRO A 1 81 ? 28.278 11.455 -22.942 1.00 66.56 81 PRO A N 1
ATOM 629 C CA . PRO A 1 81 ? 29.373 12.039 -22.156 1.00 66.56 81 PRO A CA 1
ATOM 630 C C . PRO A 1 81 ? 28.928 13.171 -21.219 1.00 66.56 81 PRO A C 1
ATOM 632 O O . PRO A 1 81 ? 29.693 13.650 -20.387 1.00 66.56 81 PRO A O 1
ATOM 635 N N . PHE A 1 82 ? 27.692 13.664 -21.363 1.00 66.88 82 PHE A N 1
ATOM 636 C CA . PHE A 1 82 ? 27.136 14.663 -20.457 1.00 66.88 82 PHE A CA 1
ATOM 637 C C . PHE A 1 82 ? 26.659 14.059 -19.129 1.00 66.88 82 PHE A C 1
ATOM 639 O O . PHE A 1 82 ? 26.459 14.826 -18.191 1.00 66.88 82 PHE A O 1
ATOM 646 N N . TRP A 1 83 ? 26.488 12.734 -19.019 1.00 68.50 83 TRP A N 1
ATOM 647 C CA . TRP A 1 83 ? 26.107 12.075 -17.759 1.00 68.50 83 TRP A CA 1
ATOM 648 C C . TRP A 1 83 ? 27.237 12.116 -16.729 1.00 68.50 83 TRP A C 1
ATOM 650 O O . TRP A 1 83 ? 26.964 12.368 -15.554 1.00 68.50 83 TRP A O 1
ATOM 660 N N . ASP A 1 84 ? 28.490 12.013 -17.174 1.00 66.94 84 ASP A N 1
ATOM 661 C CA . ASP A 1 84 ? 29.683 12.103 -16.322 1.00 66.94 84 ASP A CA 1
ATOM 662 C C . ASP A 1 84 ? 29.706 13.421 -15.524 1.00 66.94 84 ASP A C 1
ATOM 664 O O . ASP A 1 84 ? 30.091 13.470 -14.360 1.00 66.94 84 ASP A O 1
ATOM 668 N N . ARG A 1 85 ? 29.167 14.506 -16.102 1.00 68.69 85 ARG A N 1
ATOM 669 C CA . ARG A 1 85 ? 29.031 15.815 -15.439 1.00 68.69 85 ARG A CA 1
ATOM 670 C C . ARG A 1 85 ? 28.050 15.818 -14.258 1.00 68.69 85 ARG A C 1
ATOM 672 O O . ARG A 1 85 ? 28.214 16.634 -13.355 1.00 68.69 85 ARG A O 1
ATOM 679 N N . TRP A 1 86 ? 27.015 14.978 -14.284 1.00 67.69 86 TRP A N 1
ATOM 680 C CA . TRP A 1 86 ? 25.954 14.957 -13.266 1.00 67.69 86 TRP A CA 1
ATOM 681 C C . TRP A 1 86 ? 26.154 13.860 -12.214 1.00 67.69 86 TRP A C 1
ATOM 683 O O . TRP A 1 86 ? 25.753 14.063 -11.070 1.00 67.69 86 TRP A O 1
ATOM 693 N N . PHE A 1 87 ? 26.775 12.730 -12.577 1.00 69.00 87 PHE A N 1
ATOM 694 C CA . PHE A 1 87 ? 26.900 11.554 -11.703 1.00 69.00 87 PHE A CA 1
ATOM 695 C C . PHE A 1 87 ? 28.305 11.325 -11.134 1.00 69.00 87 PHE A C 1
ATOM 697 O O . PHE A 1 87 ? 28.414 10.715 -10.073 1.00 69.00 87 PHE A O 1
ATOM 704 N N . GLU A 1 88 ? 29.371 11.841 -11.756 1.00 65.38 88 GLU A N 1
ATOM 705 C CA . GLU A 1 88 ? 30.744 11.659 -11.243 1.00 65.38 88 GLU A CA 1
ATOM 706 C C . GLU A 1 88 ? 31.175 12.757 -10.252 1.00 65.38 88 GLU A C 1
ATOM 708 O O . GLU A 1 88 ? 32.280 12.730 -9.713 1.00 65.38 88 GLU A O 1
ATOM 713 N N . GLY A 1 89 ? 30.283 13.706 -9.949 1.00 61.09 89 GLY A N 1
ATOM 714 C CA . GLY A 1 89 ? 30.593 14.855 -9.103 1.00 61.09 89 GLY A CA 1
ATOM 715 C C . GLY A 1 89 ? 31.539 15.853 -9.790 1.00 61.09 89 GLY A C 1
ATOM 716 O O . GLY A 1 89 ? 31.853 15.724 -10.974 1.00 61.09 89 GLY A O 1
ATOM 717 N N . PRO A 1 90 ? 31.965 16.919 -9.090 1.00 63.62 90 PRO A N 1
ATOM 718 C CA . PRO A 1 90 ? 32.846 17.926 -9.674 1.00 63.62 90 PRO A CA 1
ATOM 719 C C . PRO A 1 90 ? 34.186 17.308 -10.114 1.00 63.62 90 PRO A C 1
ATOM 721 O O . PRO A 1 90 ? 35.003 16.945 -9.272 1.00 63.62 90 PRO A O 1
ATOM 724 N N . GLN A 1 91 ? 34.428 17.247 -11.430 1.00 62.66 91 GLN A N 1
ATOM 725 C CA . GLN A 1 91 ? 35.672 16.733 -12.041 1.00 62.66 91 GLN A CA 1
ATOM 726 C C . GLN A 1 91 ? 36.926 17.487 -11.558 1.00 62.66 91 GLN A C 1
ATOM 728 O O . GLN A 1 91 ? 38.025 16.941 -11.508 1.00 62.66 91 GLN A O 1
ATOM 733 N N . ASP A 1 92 ? 36.745 18.735 -11.121 1.00 62.00 92 ASP A N 1
ATOM 734 C CA . ASP A 1 92 ? 37.802 19.586 -10.586 1.00 62.00 92 ASP A CA 1
ATOM 735 C C . ASP A 1 92 ? 37.785 19.624 -9.055 1.00 62.00 92 ASP A C 1
ATOM 737 O O . ASP A 1 92 ? 37.798 20.690 -8.436 1.00 62.00 92 ASP A O 1
ATOM 741 N N . SER A 1 93 ? 37.825 18.467 -8.393 1.00 57.38 93 SER A N 1
ATOM 742 C CA . SER A 1 93 ? 38.223 18.438 -6.986 1.00 57.38 93 SER A CA 1
ATOM 743 C C . SER A 1 93 ? 39.748 18.573 -6.857 1.00 57.38 93 SER A C 1
ATOM 745 O O . SER A 1 93 ? 40.423 17.732 -6.262 1.00 57.38 93 SER A O 1
ATOM 747 N N . LYS A 1 94 ? 40.306 19.719 -7.269 1.00 60.62 94 LYS A N 1
ATOM 748 C CA . LYS A 1 94 ? 41.279 20.353 -6.370 1.00 60.62 94 LYS A CA 1
ATOM 749 C C . LYS A 1 94 ? 40.448 20.849 -5.196 1.00 60.62 94 LYS A C 1
ATOM 751 O O . LYS A 1 94 ? 40.025 22.000 -5.193 1.00 60.62 94 LYS A O 1
ATOM 756 N N . GLY A 1 95 ? 40.121 19.936 -4.275 1.00 58.09 95 GLY A N 1
ATOM 757 C CA . GLY A 1 95 ? 39.263 20.217 -3.130 1.00 58.09 95 GLY A CA 1
ATOM 758 C C . GLY A 1 95 ? 39.658 21.558 -2.527 1.00 58.09 95 GLY A C 1
ATOM 759 O O . GLY A 1 95 ? 40.835 21.782 -2.225 1.00 58.09 95 GLY A O 1
ATOM 760 N N . CYS A 1 96 ? 38.705 22.483 -2.437 1.00 67.25 96 CYS A N 1
ATOM 761 C CA . CYS A 1 96 ? 38.953 23.743 -1.762 1.00 67.25 96 CYS A CA 1
ATOM 762 C C . CYS A 1 96 ? 39.450 23.415 -0.351 1.00 67.25 96 CYS A C 1
ATOM 764 O O . CYS A 1 96 ? 38.751 22.760 0.416 1.00 67.25 96 CYS A O 1
ATOM 766 N N . ARG A 1 97 ? 40.660 23.866 0.006 1.00 62.12 97 ARG A N 1
ATOM 767 C CA . ARG A 1 97 ? 41.198 23.782 1.378 1.00 62.12 97 ARG A CA 1
ATOM 768 C C . ARG A 1 97 ? 40.555 24.824 2.300 1.00 62.12 97 ARG A C 1
ATOM 770 O O . ARG A 1 97 ? 41.211 25.347 3.199 1.00 62.12 97 ARG A O 1
ATOM 777 N N . CYS A 1 98 ? 39.310 25.195 2.037 1.00 71.62 98 CYS A N 1
ATOM 778 C CA . CYS A 1 98 ? 38.585 26.091 2.909 1.00 71.62 98 CYS A CA 1
ATOM 779 C C . CYS A 1 98 ? 38.195 25.307 4.161 1.00 71.62 98 CYS A C 1
ATOM 781 O O . CYS A 1 98 ? 37.422 24.354 4.106 1.00 71.62 98 CYS A O 1
ATOM 783 N N . TRP A 1 99 ? 38.773 25.707 5.290 1.00 60.56 99 TRP A N 1
ATOM 784 C CA . TRP A 1 99 ? 38.279 25.315 6.598 1.00 60.56 99 TRP A CA 1
ATOM 785 C C . TRP A 1 99 ? 36.951 26.040 6.778 1.00 60.56 99 TRP A C 1
ATOM 787 O O . TRP A 1 99 ? 36.917 27.271 6.756 1.00 60.56 99 TRP A O 1
ATOM 797 N N . ILE A 1 100 ? 35.861 25.284 6.869 1.00 57.25 100 ILE A N 1
ATOM 798 C CA . ILE A 1 100 ? 34.580 25.837 7.301 1.00 57.25 100 ILE A CA 1
ATOM 799 C C . ILE A 1 100 ? 34.793 26.254 8.759 1.00 57.25 100 ILE A C 1
ATOM 801 O O . ILE A 1 100 ? 35.094 25.404 9.599 1.00 57.25 100 ILE A O 1
ATOM 805 N N . LEU A 1 101 ? 34.753 27.566 8.998 1.00 52.31 101 LEU A N 1
ATOM 806 C CA . LEU A 1 101 ? 34.746 28.174 10.329 1.00 52.31 101 LEU A CA 1
ATOM 807 C C . LEU A 1 101 ? 33.366 28.026 10.968 1.00 52.31 101 LEU A C 1
ATOM 809 O O . LEU A 1 101 ? 32.367 28.169 10.225 1.00 52.31 101 LEU A O 1
#

Organism: Crotalaria pallida (NCBI:txid3830)

Secondary structure (DSSP, 8-state):
---SSHHHHHHHHHHHHHHHHHHHHHHHHHHHHHHHHHHHHHHHHHHHHSPPHHHHHHHHHHHHHTS--TTSTT--S---TTSHHHHS--TT---------

pLDDT: mean 77.65, std 17.35, range [41.53, 98.75]

Sequence (101 aa):
MKSGVHDRAKSLSSSAAADTRGKHRLNAELKRLEQEARFLEEELEQIERTEKVSASCKEMLSNVERRPDPLLPSTIGPLNPFWDRWFEGPQDSKGCRCWIL

Radius of gyration: 34.91 Å; chains: 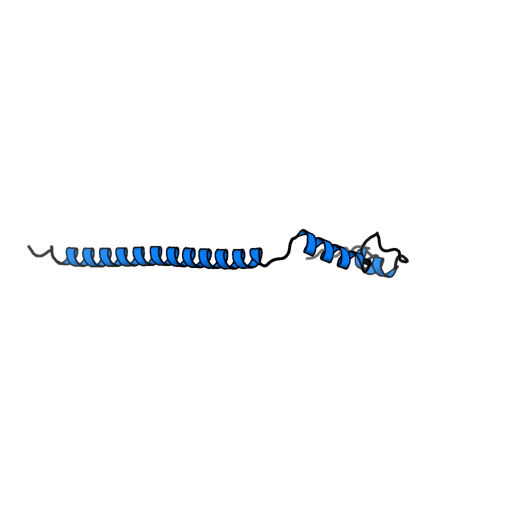1; bounding box: 64×40×95 Å

InterPro domains:
  IPR015898 G-protein, gamma subunit-like domain [PF00631] (29-101)
  IPR015898 G-protein, gamma subunit-like domain [SM01224] (27-101)
  IPR045878 Guanine nucleotide-binding protein subunit gamma 1/2 [PTHR35129] (6-100)